Protein AF-A0A7C9DI59-F1 (afdb_monomer_lite)

pLDDT: mean 82.34, std 20.95, range [35.78, 98.62]

Sequence (121 aa):
LISGLLVCCTASDSVHAEAPEEKGNKEEYADLSSVQFSHGKRVYTDYSIIGIPGDGRCLFRSVAHGACLRSGKHAPSERLQKDLADELRARVADEFIRRREETEWFIEGDFDTYVSQMRKP

Structure (mmCIF, N/CA/C/O backbone):
data_AF-A0A7C9DI59-F1
#
_entry.id   AF-A0A7C9DI59-F1
#
loop_
_atom_site.group_PDB
_atom_site.id
_atom_site.type_symbol
_atom_site.label_atom_id
_atom_site.label_alt_id
_atom_site.label_comp_id
_atom_site.label_asym_id
_atom_site.label_entity_id
_atom_site.label_seq_id
_atom_site.pdbx_PDB_ins_code
_atom_site.Cartn_x
_atom_site.Cartn_y
_atom_site.Cartn_z
_atom_site.occupancy
_atom_site.B_iso_or_equiv
_atom_site.auth_seq_id
_atom_site.auth_comp_id
_atom_site.auth_asym_id
_atom_site.auth_atom_id
_atom_site.pdbx_PDB_model_num
ATOM 1 N N . LEU A 1 1 ? -1.189 -52.587 1.450 1.00 48.94 1 LEU A N 1
ATOM 2 C CA . LEU A 1 1 ? -1.697 -52.693 0.063 1.00 48.94 1 LEU A CA 1
ATOM 3 C C . LEU A 1 1 ? -3.200 -52.948 0.108 1.00 48.94 1 LEU A C 1
ATOM 5 O O . LEU A 1 1 ? -3.606 -54.073 0.342 1.00 48.94 1 LEU A O 1
ATOM 9 N N . ILE A 1 2 ? -3.982 -51.875 -0.017 1.00 52.00 2 ILE A N 1
ATOM 10 C CA . ILE A 1 2 ? -5.443 -51.807 -0.236 1.00 52.00 2 ILE A CA 1
ATOM 11 C C . ILE A 1 2 ? -5.656 -50.345 -0.683 1.00 52.00 2 ILE A C 1
ATOM 13 O O . ILE A 1 2 ? -5.410 -49.448 0.113 1.00 52.00 2 ILE A O 1
ATOM 17 N N . SER A 1 3 ? -5.682 -50.016 -1.984 1.00 44.59 3 SER A N 1
ATOM 18 C CA . SER A 1 3 ? -6.834 -50.092 -2.910 1.00 44.59 3 SER A CA 1
ATOM 19 C C . SER A 1 3 ? -8.102 -49.576 -2.216 1.00 44.59 3 SER A C 1
ATOM 21 O O . SER A 1 3 ? -8.566 -50.226 -1.292 1.00 44.59 3 SER A O 1
ATOM 23 N N . GLY A 1 4 ? -8.679 -48.405 -2.480 1.00 53.28 4 GLY A N 1
ATOM 24 C CA . GLY A 1 4 ? -8.739 -47.590 -3.687 1.00 53.28 4 GLY A CA 1
ATOM 25 C C . GLY A 1 4 ? -10.224 -47.358 -3.975 1.00 53.28 4 GLY A C 1
ATOM 26 O O . GLY A 1 4 ? -10.900 -48.305 -4.353 1.00 53.28 4 GLY A O 1
ATOM 27 N N . LEU A 1 5 ? -10.740 -46.141 -3.767 1.00 56.44 5 LEU A N 1
ATOM 28 C CA . LEU A 1 5 ? -11.985 -45.674 -4.392 1.00 56.44 5 LEU A CA 1
ATOM 29 C C . LEU A 1 5 ? -12.010 -44.134 -4.394 1.00 56.44 5 LEU A C 1
ATOM 31 O O . LEU A 1 5 ? -12.399 -43.491 -3.423 1.00 56.44 5 LEU A O 1
ATOM 35 N N . LEU A 1 6 ? -11.527 -43.546 -5.489 1.00 55.53 6 LEU A N 1
ATOM 36 C CA . LEU A 1 6 ? -11.711 -42.133 -5.811 1.00 55.53 6 LEU A CA 1
ATOM 37 C C . LEU A 1 6 ? -13.053 -42.012 -6.539 1.00 55.53 6 LEU A C 1
ATOM 39 O O . LEU A 1 6 ? -13.192 -42.485 -7.666 1.00 55.53 6 LEU A O 1
ATOM 43 N N . VAL A 1 7 ? -14.048 -41.421 -5.883 1.00 56.59 7 VAL A N 1
ATOM 44 C CA . VAL A 1 7 ? -15.348 -41.117 -6.489 1.00 56.59 7 VAL A CA 1
ATOM 45 C C . VAL A 1 7 ? -15.219 -39.788 -7.234 1.00 56.59 7 VAL A C 1
ATOM 47 O O . VAL A 1 7 ? -15.142 -38.728 -6.619 1.00 56.59 7 VAL A O 1
ATOM 50 N N . CYS A 1 8 ? -15.161 -39.845 -8.564 1.00 44.69 8 CYS A N 1
ATOM 51 C CA . CYS A 1 8 ? -15.216 -38.667 -9.426 1.00 44.69 8 CYS A CA 1
ATOM 52 C C . CYS A 1 8 ? -16.680 -38.345 -9.751 1.00 44.69 8 CYS A C 1
ATOM 54 O O . CYS A 1 8 ? -17.279 -38.990 -10.609 1.00 44.69 8 CYS A O 1
ATOM 56 N N . CYS A 1 9 ? -17.254 -37.338 -9.096 1.00 48.91 9 CYS A N 1
ATOM 57 C CA . CYS A 1 9 ? -18.535 -36.763 -9.506 1.00 48.91 9 CYS A CA 1
ATOM 58 C C . CYS A 1 9 ? -18.291 -35.696 -10.584 1.00 48.91 9 CYS A C 1
ATOM 60 O O . CYS A 1 9 ? -18.145 -34.516 -10.274 1.00 48.91 9 CYS A O 1
ATOM 62 N N . THR A 1 10 ? -18.227 -36.099 -11.854 1.00 53.22 10 THR A N 1
ATOM 63 C CA . THR A 1 10 ? -18.307 -35.166 -12.987 1.00 53.22 10 THR A CA 1
ATOM 64 C C . THR A 1 10 ? -19.775 -34.931 -13.330 1.00 53.22 10 THR A C 1
ATOM 66 O O . THR A 1 10 ? -20.351 -35.660 -14.134 1.00 53.22 10 THR A O 1
ATOM 69 N N . ALA A 1 11 ? -20.392 -33.927 -12.710 1.00 51.69 11 ALA A N 1
ATOM 70 C CA . ALA A 1 11 ? -21.613 -33.334 -13.243 1.00 51.69 11 ALA A CA 1
ATOM 71 C C . ALA A 1 11 ? -21.193 -32.168 -14.145 1.00 51.69 11 ALA A C 1
ATOM 73 O O . ALA A 1 11 ? -20.831 -31.093 -13.669 1.00 51.69 11 ALA A O 1
ATOM 74 N N . SER A 1 12 ? -21.141 -32.427 -15.450 1.00 52.12 12 SER A N 1
ATOM 75 C CA . SER A 1 12 ? -20.925 -31.412 -16.477 1.00 52.12 12 SER A CA 1
ATOM 76 C C . SER A 1 12 ? -22.272 -31.035 -17.069 1.00 52.12 12 SER A C 1
ATOM 78 O O . SER A 1 12 ? -22.670 -31.595 -18.083 1.00 52.12 12 SER A O 1
ATOM 80 N N . ASP A 1 13 ? -22.948 -30.071 -16.451 1.00 40.00 13 ASP A N 1
ATOM 81 C CA . ASP A 1 13 ? -24.010 -29.340 -17.134 1.00 40.00 13 ASP A CA 1
ATOM 82 C C . ASP A 1 13 ? -23.386 -28.077 -17.728 1.00 40.00 13 ASP A C 1
ATOM 84 O O . ASP A 1 13 ? -22.986 -27.151 -17.017 1.00 40.00 13 ASP A O 1
ATOM 88 N N . SER A 1 14 ? -23.237 -28.056 -19.054 1.00 46.75 14 SER A N 1
ATOM 89 C CA . SER A 1 14 ? -22.832 -26.856 -19.780 1.00 46.75 14 SER A CA 1
ATOM 90 C C . SER A 1 14 ? -24.004 -25.880 -19.802 1.00 46.75 14 SER A C 1
ATOM 92 O O . SER A 1 14 ? -24.872 -25.929 -20.673 1.00 46.75 14 SER A O 1
ATOM 94 N N . VAL A 1 15 ? -24.037 -24.976 -18.826 1.00 35.78 15 VAL A N 1
ATOM 95 C CA . VAL A 1 15 ? -24.910 -23.804 -18.883 1.00 35.78 15 VAL A CA 1
ATOM 96 C C . VAL A 1 15 ? -24.359 -22.884 -19.971 1.00 35.78 15 VAL A C 1
ATOM 98 O O . VAL A 1 15 ? -23.343 -22.213 -19.789 1.00 35.78 15 VAL A O 1
ATOM 101 N N . HIS A 1 16 ? -25.000 -22.900 -21.136 1.00 46.59 16 HIS A N 1
ATOM 102 C CA . HIS A 1 16 ? -24.696 -21.983 -22.225 1.00 46.59 16 HIS A CA 1
ATOM 103 C C . HIS A 1 16 ? -25.328 -20.622 -21.923 1.00 46.59 16 HIS A C 1
ATOM 105 O O . HIS A 1 16 ? -26.548 -20.488 -21.899 1.00 46.59 16 HIS A O 1
ATOM 111 N N . ALA A 1 17 ? -24.493 -19.610 -21.696 1.00 38.75 17 ALA A N 1
ATOM 112 C CA . ALA A 1 17 ? -24.903 -18.222 -21.849 1.00 38.75 17 ALA A CA 1
ATOM 113 C C . ALA A 1 17 ? -24.611 -17.817 -23.299 1.00 38.75 17 ALA A C 1
ATOM 115 O O . ALA A 1 17 ? -23.448 -17.774 -23.705 1.00 38.75 17 ALA A O 1
ATOM 116 N N . GLU A 1 18 ? -25.654 -17.566 -24.089 1.00 49.81 18 GLU A N 1
ATOM 117 C CA . GLU A 1 18 ? -25.501 -16.967 -25.414 1.00 49.81 18 GLU A CA 1
ATOM 118 C C . GLU A 1 18 ? -25.097 -15.495 -25.246 1.00 49.81 18 GLU A C 1
ATOM 120 O O . GLU A 1 18 ? -25.817 -14.703 -24.637 1.00 49.81 18 GLU A O 1
ATOM 125 N N . ALA A 1 19 ? -23.920 -15.132 -25.757 1.00 50.91 19 ALA A N 1
ATOM 126 C CA . ALA A 1 19 ? -23.526 -13.740 -25.941 1.00 50.91 19 ALA A CA 1
ATOM 127 C C . ALA A 1 19 ? -23.977 -13.284 -27.340 1.00 50.91 19 ALA A C 1
ATOM 129 O O . ALA A 1 19 ? -23.899 -14.081 -28.278 1.00 50.91 19 ALA A O 1
A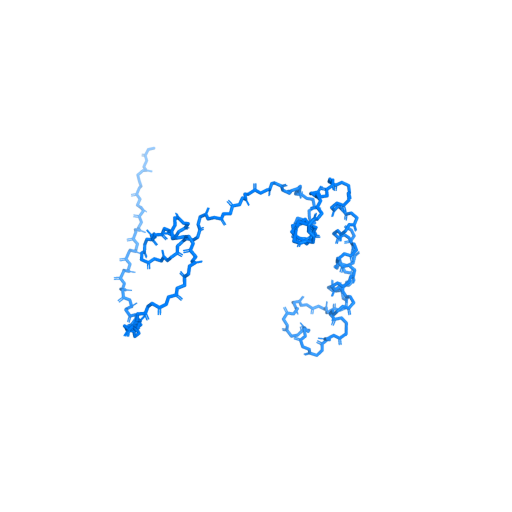TOM 130 N N . PRO A 1 20 ? -24.433 -12.032 -27.515 1.00 48.75 20 PRO A N 1
ATOM 131 C CA . PRO A 1 20 ? -24.855 -11.560 -28.824 1.00 48.75 20 PRO A CA 1
ATOM 132 C C . PRO A 1 20 ? -23.647 -11.485 -29.767 1.00 48.75 20 PRO A C 1
ATOM 134 O O . PRO A 1 20 ? -22.612 -10.910 -29.426 1.00 48.75 20 PRO A O 1
ATOM 137 N N . GLU A 1 21 ? -23.788 -12.065 -30.961 1.00 51.19 21 GLU A N 1
ATOM 138 C CA . GLU A 1 21 ? -22.844 -11.858 -32.056 1.00 51.19 21 GLU A CA 1
ATOM 139 C C . GLU A 1 21 ? -22.939 -10.410 -32.540 1.00 51.19 21 GLU A C 1
ATOM 141 O O . GLU A 1 21 ? -23.843 -10.048 -33.296 1.00 51.19 21 GLU A O 1
ATOM 146 N N . GLU A 1 22 ? -21.984 -9.574 -32.141 1.00 45.38 22 GLU A N 1
ATOM 147 C CA . GLU A 1 22 ? -21.815 -8.265 -32.757 1.00 45.38 22 GLU A CA 1
ATOM 148 C C . GLU A 1 22 ? -20.881 -8.388 -33.968 1.00 45.38 22 GLU A C 1
ATOM 150 O O . GLU A 1 22 ? -19.654 -8.433 -33.869 1.00 45.38 22 GLU A O 1
ATOM 155 N N . LYS A 1 23 ? -21.489 -8.475 -35.155 1.00 51.12 23 LYS A N 1
ATOM 156 C CA . LYS A 1 23 ? -20.808 -8.216 -36.425 1.00 51.12 23 LYS A CA 1
ATOM 157 C C . LYS A 1 23 ? -20.716 -6.703 -36.629 1.00 51.12 23 LYS A C 1
ATOM 159 O O . LYS A 1 23 ? -21.706 -6.074 -36.987 1.00 51.12 23 LYS A O 1
ATOM 164 N N . GLY A 1 24 ? -19.518 -6.142 -36.482 1.00 39.22 24 GLY A N 1
ATOM 165 C CA . GLY A 1 24 ? -19.219 -4.750 -36.827 1.00 39.22 24 GLY A CA 1
ATOM 166 C C . GLY A 1 24 ? -17.737 -4.560 -37.156 1.00 39.22 24 GLY A C 1
ATOM 167 O O . GLY A 1 24 ? -16.876 -4.759 -36.311 1.00 39.22 24 GLY A O 1
ATOM 168 N N . ASN A 1 25 ? -17.447 -4.238 -38.416 1.00 45.34 25 ASN A N 1
ATOM 169 C CA . ASN A 1 25 ? -16.114 -4.112 -39.014 1.00 45.34 25 ASN A CA 1
ATOM 170 C C . ASN A 1 25 ? -15.346 -2.847 -38.578 1.00 45.34 25 ASN A C 1
ATOM 172 O O . ASN A 1 25 ? -15.957 -1.788 -38.580 1.00 45.34 25 ASN A O 1
ATOM 176 N N . LYS A 1 26 ? -14.007 -2.994 -38.444 1.00 51.25 26 LYS A N 1
ATOM 177 C CA . LYS A 1 26 ? -12.900 -2.054 -38.796 1.00 51.25 26 LYS A CA 1
ATOM 178 C C . LYS A 1 26 ? -12.975 -0.643 -38.160 1.00 51.25 26 LYS A C 1
ATOM 180 O O . LYS A 1 26 ? -13.946 0.063 -38.347 1.00 51.25 26 LYS A O 1
ATOM 185 N N . GLU A 1 27 ? -11.991 -0.096 -37.452 1.00 46.19 27 GLU A N 1
ATOM 186 C CA . GLU A 1 27 ? -10.533 -0.095 -37.605 1.00 46.19 27 GLU A CA 1
ATOM 187 C C . GLU A 1 27 ? -9.925 0.226 -36.227 1.00 46.19 27 GLU A C 1
ATOM 189 O O . GLU A 1 27 ? -10.259 1.251 -35.641 1.00 46.19 27 GLU A O 1
ATOM 194 N N . GLU A 1 28 ? -9.018 -0.600 -35.706 1.00 41.38 28 GLU A N 1
ATOM 195 C CA . GLU A 1 28 ? -8.161 -0.184 -34.591 1.00 41.38 28 GLU A CA 1
ATOM 196 C C . GLU A 1 28 ? -6.775 -0.787 -34.807 1.00 41.38 28 GLU A C 1
ATOM 198 O O . GLU A 1 28 ? -6.585 -2.004 -34.792 1.00 41.38 28 GLU A O 1
ATOM 203 N 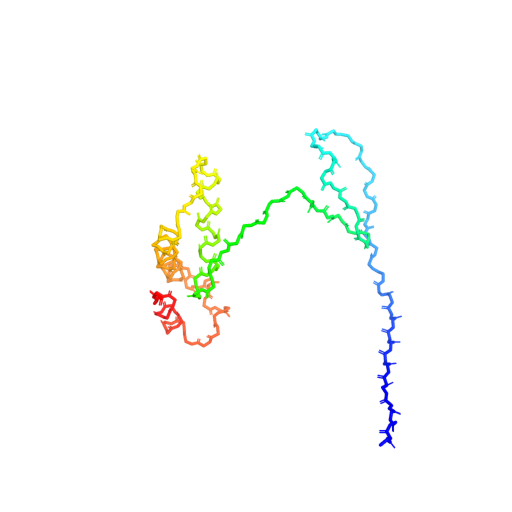N . TYR A 1 29 ? -5.816 0.086 -35.114 1.00 52.03 29 TYR A N 1
ATOM 204 C CA . TYR A 1 29 ? -4.401 -0.230 -35.273 1.00 52.03 29 TYR A CA 1
ATOM 205 C C . TYR A 1 29 ? -3.809 -0.518 -33.887 1.00 52.03 29 TYR A C 1
ATOM 207 O O . TYR A 1 29 ? -3.131 0.310 -33.288 1.00 52.03 29 TYR A O 1
ATOM 215 N N . ALA A 1 30 ? -4.122 -1.690 -33.351 1.00 55.34 30 ALA A N 1
ATOM 216 C CA . ALA A 1 30 ? -3.436 -2.268 -32.212 1.00 55.34 30 ALA A CA 1
ATOM 217 C C . ALA A 1 30 ? -2.841 -3.593 -32.683 1.00 55.34 30 ALA A C 1
ATOM 219 O O . ALA A 1 30 ? -3.541 -4.422 -33.264 1.00 55.34 30 ALA A O 1
ATOM 220 N N . ASP A 1 31 ? -1.533 -3.748 -32.498 1.00 56.50 31 ASP A N 1
ATOM 221 C CA . ASP A 1 31 ? -0.766 -4.918 -32.912 1.00 56.50 31 ASP A CA 1
ATOM 222 C C . ASP A 1 31 ? -1.419 -6.218 -32.400 1.00 56.50 31 ASP A C 1
ATOM 224 O O . ASP A 1 31 ? -1.369 -6.567 -31.217 1.00 56.50 31 ASP A O 1
ATOM 228 N N . LEU A 1 32 ? -2.068 -6.928 -33.327 1.00 58.22 32 LEU A N 1
ATOM 229 C CA . LEU A 1 32 ? -2.802 -8.172 -33.092 1.00 58.22 32 LEU A CA 1
ATOM 230 C C . LEU A 1 32 ? -1.879 -9.346 -32.723 1.00 58.22 32 LEU A C 1
ATOM 232 O O . LEU A 1 32 ? -2.379 -10.433 -32.440 1.00 58.22 32 LEU A O 1
ATOM 236 N N . SER A 1 33 ? -0.553 -9.154 -32.704 1.00 65.81 33 SER A N 1
ATOM 237 C CA . SER A 1 33 ? 0.414 -10.189 -32.313 1.00 65.81 33 SER A CA 1
ATOM 238 C C . SER A 1 33 ? 0.275 -10.627 -30.845 1.00 65.81 33 SER A C 1
ATOM 240 O O . SER A 1 33 ? 0.622 -11.755 -30.494 1.00 65.81 33 SER A O 1
ATOM 242 N N . SER A 1 34 ? -0.281 -9.756 -29.998 1.00 66.88 34 SER A N 1
ATOM 243 C CA . SER A 1 34 ? -0.379 -9.926 -28.542 1.00 66.88 34 SER A CA 1
ATOM 244 C C . SER A 1 34 ? -1.621 -10.682 -28.059 1.00 66.88 34 SER A C 1
ATOM 246 O O . SER A 1 34 ? -1.746 -10.973 -26.864 1.00 66.88 34 SER A O 1
ATOM 248 N N . VAL A 1 35 ? -2.560 -10.972 -28.964 1.00 72.31 35 VAL A N 1
ATOM 249 C CA . VAL A 1 35 ? -3.874 -11.516 -28.622 1.00 72.31 35 VAL A CA 1
ATOM 250 C C . VAL A 1 35 ? -3.935 -12.999 -28.970 1.00 72.31 35 VAL A C 1
ATOM 252 O O . VAL A 1 35 ? -4.156 -13.384 -30.116 1.00 72.31 35 VAL A O 1
ATOM 255 N N . GLN A 1 36 ? -3.782 -13.849 -27.957 1.00 80.44 36 GLN A N 1
ATOM 256 C CA . GLN A 1 36 ? -3.990 -15.289 -28.083 1.00 80.44 36 GLN A CA 1
ATOM 257 C C . GLN A 1 36 ? -5.411 -15.660 -27.654 1.00 80.44 36 GLN A C 1
ATOM 259 O O . GLN A 1 36 ? -5.991 -15.034 -26.773 1.00 80.44 36 GLN A O 1
ATOM 264 N N . PHE A 1 37 ? -5.989 -16.700 -28.250 1.00 81.62 37 PHE A N 1
ATOM 265 C CA . PHE A 1 37 ? -7.249 -17.274 -27.778 1.00 81.62 37 PHE A CA 1
ATOM 266 C C . PHE A 1 37 ? -6.960 -18.595 -27.066 1.00 81.62 37 PHE A C 1
ATOM 268 O O . PHE A 1 37 ? -6.422 -19.521 -27.668 1.00 81.62 37 PHE A O 1
ATOM 275 N N . SER A 1 38 ? -7.323 -18.694 -25.787 1.00 82.50 38 SER A N 1
ATOM 276 C CA . SER A 1 38 ? -7.232 -19.930 -25.000 1.00 82.50 38 SER A CA 1
ATOM 277 C C . SER A 1 38 ? -8.601 -20.239 -24.407 1.00 82.50 38 SER A C 1
ATOM 279 O O . SER A 1 38 ? -9.213 -19.374 -23.782 1.00 82.50 38 SER A O 1
ATOM 281 N N . HIS A 1 39 ? -9.111 -21.454 -24.631 1.00 85.81 39 HIS A N 1
ATOM 282 C CA . HIS A 1 39 ? -10.432 -21.898 -24.153 1.00 85.81 39 HIS A CA 1
ATOM 283 C C . HIS A 1 39 ? -11.585 -20.945 -24.537 1.00 85.81 39 HIS A C 1
ATOM 285 O O . HIS A 1 39 ? -12.484 -20.683 -23.741 1.00 85.81 39 HIS A O 1
ATOM 291 N N . GLY A 1 40 ? -11.529 -20.372 -25.746 1.00 87.25 40 GLY A N 1
ATOM 292 C CA . GLY A 1 40 ? -12.525 -19.409 -26.232 1.00 87.25 40 GLY A CA 1
ATOM 293 C C . GLY A 1 40 ? -12.434 -18.013 -25.603 1.00 87.25 40 GLY A C 1
ATOM 294 O O . GLY A 1 40 ? -13.276 -17.167 -25.890 1.00 87.25 40 GLY A O 1
ATOM 295 N N . LYS A 1 41 ? -11.421 -17.740 -24.769 1.00 85.81 41 LYS A N 1
ATOM 296 C CA . LYS A 1 41 ? -11.193 -16.429 -24.149 1.00 85.81 41 LYS A CA 1
ATOM 297 C C . LYS A 1 41 ? -9.989 -15.734 -24.761 1.00 85.81 41 LYS A C 1
ATOM 299 O O . LYS A 1 41 ? -8.978 -16.367 -25.061 1.00 85.81 41 LYS A O 1
ATOM 304 N N . ARG A 1 42 ? -10.103 -14.413 -24.898 1.00 87.25 42 ARG A N 1
ATOM 305 C CA . ARG A 1 42 ? -8.997 -13.537 -25.278 1.00 87.25 42 ARG A CA 1
ATOM 306 C C . ARG A 1 42 ? -7.973 -13.491 -24.141 1.00 87.25 42 ARG A C 1
ATOM 308 O O . ARG A 1 42 ? -8.323 -13.155 -23.013 1.00 87.25 42 ARG A O 1
ATOM 315 N N . VAL A 1 43 ? -6.729 -13.824 -24.446 1.00 86.88 43 VAL A N 1
ATOM 316 C CA . VAL A 1 43 ? -5.577 -13.781 -23.549 1.00 86.88 43 VAL A CA 1
ATOM 317 C C . VAL A 1 43 ? -4.601 -12.757 -24.104 1.00 86.88 43 VAL A C 1
ATOM 319 O O . VAL A 1 43 ? -4.121 -12.890 -25.228 1.00 86.88 43 VAL A O 1
ATOM 322 N N . TYR A 1 44 ? -4.323 -11.731 -23.310 1.00 83.94 44 TYR A N 1
ATOM 323 C CA . TYR A 1 44 ? -3.280 -10.762 -23.611 1.00 83.94 44 TYR A CA 1
ATOM 324 C C . TYR A 1 44 ? -1.952 -11.336 -23.145 1.00 83.94 44 TYR A C 1
ATOM 326 O O . TYR A 1 44 ? -1.826 -11.679 -21.972 1.00 83.94 44 TYR A O 1
ATOM 334 N N . THR A 1 45 ? -0.985 -11.454 -24.050 1.00 88.88 45 THR A N 1
ATOM 335 C CA . THR A 1 45 ? 0.370 -11.936 -23.736 1.00 88.88 45 THR A CA 1
ATOM 336 C C . THR A 1 45 ? 1.425 -10.839 -23.789 1.00 88.88 45 THR A C 1
ATOM 338 O O . THR A 1 45 ? 2.583 -11.098 -23.476 1.00 88.88 45 THR A O 1
ATOM 341 N N . ASP A 1 46 ? 1.039 -9.616 -24.160 1.00 90.69 46 ASP A N 1
ATOM 342 C CA . ASP A 1 46 ? 1.916 -8.447 -24.101 1.00 90.69 46 ASP A CA 1
ATOM 343 C C . ASP A 1 46 ? 1.979 -7.897 -22.672 1.00 90.69 46 ASP A C 1
ATOM 345 O O . ASP A 1 46 ? 1.305 -6.940 -22.289 1.00 90.69 46 ASP A O 1
ATOM 349 N N . TYR A 1 47 ? 2.743 -8.595 -21.838 1.00 89.31 47 TYR A N 1
ATOM 350 C CA . TYR A 1 47 ? 3.089 -8.158 -20.498 1.00 89.31 47 TYR A CA 1
ATOM 351 C C . TYR A 1 47 ? 4.464 -8.698 -20.113 1.00 89.31 47 TYR A C 1
ATOM 353 O O . TYR A 1 47 ? 4.905 -9.752 -20.570 1.00 89.31 47 TYR A O 1
ATOM 361 N N . SER A 1 48 ? 5.141 -7.985 -19.218 1.00 90.88 48 SER A N 1
ATOM 362 C CA . SER A 1 48 ? 6.336 -8.490 -18.546 1.00 90.88 48 SER A CA 1
ATOM 363 C C . SER A 1 48 ? 6.016 -8.812 -17.089 1.00 90.88 48 SER A C 1
ATOM 365 O O . SER A 1 48 ? 5.214 -8.135 -16.444 1.00 90.88 48 SER A O 1
ATOM 367 N N . ILE A 1 49 ? 6.632 -9.875 -16.571 1.00 93.44 49 ILE A N 1
ATOM 368 C CA . ILE A 1 49 ? 6.513 -10.274 -15.166 1.00 93.44 49 ILE A CA 1
ATOM 369 C C . ILE A 1 49 ? 7.735 -9.751 -14.418 1.00 93.44 49 ILE A C 1
ATOM 371 O O . ILE A 1 49 ? 8.870 -9.989 -14.829 1.00 93.44 49 ILE A O 1
ATOM 375 N N . ILE A 1 50 ? 7.497 -9.072 -13.298 1.00 93.25 50 ILE A N 1
ATOM 376 C CA . ILE A 1 50 ? 8.541 -8.534 -12.425 1.00 93.25 50 ILE A CA 1
ATOM 377 C C . ILE A 1 50 ? 8.369 -9.152 -11.039 1.00 93.25 50 ILE A C 1
ATOM 379 O O . ILE A 1 50 ? 7.269 -9.157 -10.487 1.00 93.25 50 ILE A O 1
ATOM 383 N N . GLY A 1 51 ? 9.457 -9.684 -10.481 1.00 95.56 51 GLY A N 1
ATOM 384 C CA . GLY A 1 51 ? 9.465 -10.220 -9.122 1.00 95.56 51 GLY A CA 1
ATOM 385 C C . GLY A 1 51 ? 9.389 -9.104 -8.079 1.00 95.56 51 GLY A C 1
ATOM 386 O O . GLY A 1 51 ? 10.090 -8.101 -8.190 1.00 95.56 51 GLY A O 1
ATOM 387 N N . ILE A 1 52 ? 8.557 -9.295 -7.054 1.00 97.25 52 ILE A N 1
ATOM 388 C CA . ILE A 1 52 ? 8.402 -8.370 -5.925 1.00 97.25 52 ILE A CA 1
ATOM 389 C C . ILE A 1 52 ? 8.694 -9.126 -4.620 1.00 97.25 52 ILE A C 1
ATOM 391 O O . ILE A 1 52 ? 8.155 -10.221 -4.438 1.00 97.25 52 ILE A O 1
ATOM 395 N N . PRO A 1 53 ? 9.504 -8.569 -3.695 1.00 96.12 53 PRO A N 1
ATOM 396 C CA . PRO A 1 53 ? 9.783 -9.207 -2.410 1.00 96.12 53 PRO A CA 1
ATOM 397 C C . PRO A 1 53 ? 8.516 -9.528 -1.596 1.00 96.12 53 PRO A C 1
ATOM 399 O O . PRO A 1 53 ? 7.598 -8.710 -1.487 1.00 96.12 53 PRO A O 1
ATOM 402 N N . GLY A 1 54 ? 8.483 -10.723 -0.999 1.00 95.00 54 GLY A N 1
ATOM 403 C CA . GLY A 1 54 ? 7.364 -11.230 -0.200 1.00 95.00 54 GLY A CA 1
ATOM 404 C C . GLY A 1 54 ? 7.501 -10.929 1.293 1.00 95.00 54 GLY A C 1
ATOM 405 O O . GLY A 1 54 ? 7.793 -11.827 2.071 1.00 95.00 54 GLY A O 1
ATOM 406 N N . ASP A 1 55 ? 7.280 -9.677 1.698 1.00 94.12 55 ASP A N 1
ATOM 407 C CA . ASP A 1 55 ? 7.412 -9.202 3.089 1.00 94.12 55 ASP A CA 1
ATOM 408 C C . ASP A 1 55 ? 6.112 -8.590 3.653 1.00 94.12 55 ASP A C 1
ATOM 410 O O . ASP A 1 55 ? 6.140 -7.693 4.495 1.00 94.12 55 ASP A O 1
ATOM 414 N N . GLY A 1 56 ? 4.956 -9.022 3.136 1.00 94.62 56 GLY A N 1
ATOM 415 C CA . GLY A 1 56 ? 3.638 -8.479 3.496 1.00 94.62 56 GLY A CA 1
ATOM 416 C C . GLY A 1 56 ? 3.282 -7.154 2.806 1.00 94.62 56 GLY A C 1
ATOM 417 O O . GLY A 1 56 ? 2.127 -6.737 2.846 1.00 94.62 56 GLY A O 1
ATOM 418 N N . ARG A 1 57 ? 4.227 -6.518 2.099 1.00 96.56 57 ARG A N 1
ATOM 419 C CA . ARG A 1 57 ? 3.987 -5.281 1.328 1.00 96.56 57 ARG A CA 1
ATOM 420 C C . ARG A 1 57 ? 3.805 -5.514 -0.166 1.00 96.56 57 ARG A C 1
ATOM 422 O O . ARG A 1 57 ? 3.663 -4.547 -0.908 1.00 96.56 57 ARG A O 1
ATOM 429 N N . CYS A 1 58 ? 3.848 -6.762 -0.630 1.00 97.19 58 CYS A N 1
ATOM 430 C CA . CYS A 1 58 ? 3.945 -7.102 -2.053 1.00 97.19 58 CYS A CA 1
ATOM 431 C C . CYS A 1 58 ? 2.872 -6.424 -2.923 1.00 97.19 58 CYS A C 1
ATOM 433 O O . CYS A 1 58 ? 3.199 -5.925 -3.999 1.00 97.19 58 CYS A O 1
ATOM 435 N N . LEU A 1 59 ? 1.630 -6.305 -2.438 1.00 97.44 59 LEU A N 1
ATOM 436 C CA . LEU A 1 59 ? 0.564 -5.573 -3.128 1.00 97.44 59 LEU A CA 1
ATOM 437 C C . LEU A 1 59 ? 0.945 -4.102 -3.366 1.00 97.44 59 LEU A C 1
ATOM 439 O O . LEU A 1 59 ? 0.955 -3.624 -4.499 1.00 97.44 59 LEU A O 1
ATOM 443 N N . PHE A 1 60 ? 1.319 -3.393 -2.304 1.00 98.12 60 PHE A N 1
ATOM 444 C CA . PHE A 1 60 ? 1.662 -1.972 -2.361 1.00 98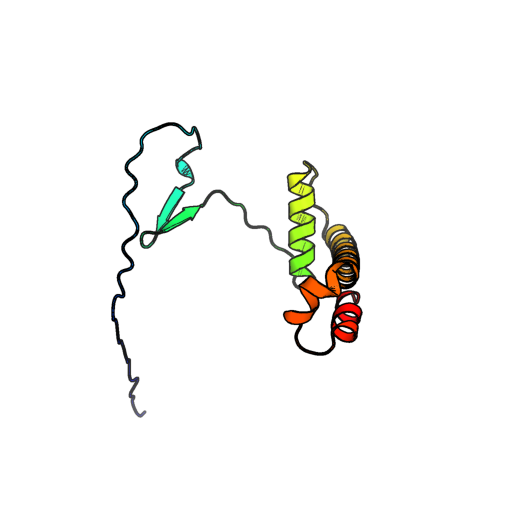.12 60 PHE A CA 1
ATOM 445 C C . PHE A 1 60 ? 2.974 -1.725 -3.118 1.00 98.12 60 PHE A C 1
ATOM 447 O O . PHE A 1 60 ? 3.053 -0.783 -3.906 1.00 98.12 60 PHE A O 1
ATOM 454 N N . ARG A 1 61 ? 3.971 -2.611 -2.970 1.00 98.25 61 ARG A N 1
ATOM 455 C CA . ARG A 1 61 ? 5.213 -2.595 -3.762 1.00 98.25 61 ARG A CA 1
ATOM 456 C C . ARG A 1 61 ? 4.923 -2.732 -5.256 1.00 98.25 61 ARG A C 1
ATOM 458 O O . ARG A 1 61 ? 5.495 -1.987 -6.045 1.00 98.25 61 ARG A O 1
ATOM 465 N N . SER A 1 62 ? 4.008 -3.625 -5.641 1.00 97.94 62 SER A N 1
ATOM 466 C CA . SER A 1 62 ? 3.611 -3.824 -7.043 1.00 97.94 62 SER A CA 1
ATOM 467 C C . SER A 1 62 ? 2.966 -2.567 -7.628 1.00 97.94 62 SER A C 1
ATOM 469 O O . SER A 1 62 ? 3.319 -2.136 -8.727 1.00 97.94 62 SER A O 1
ATOM 471 N N . VAL A 1 63 ? 2.066 -1.927 -6.871 1.00 98.12 63 VAL A N 1
ATOM 472 C CA . VAL A 1 63 ? 1.421 -0.671 -7.287 1.00 98.12 63 VAL A CA 1
ATOM 473 C C . VAL A 1 63 ? 2.442 0.460 -7.411 1.00 98.12 63 VAL A C 1
ATOM 475 O O . VAL A 1 63 ? 2.447 1.158 -8.426 1.00 98.12 63 VAL A O 1
ATOM 478 N N . ALA A 1 64 ? 3.334 0.620 -6.429 1.00 97.56 64 ALA A N 1
ATOM 479 C CA . ALA A 1 64 ? 4.392 1.628 -6.458 1.00 97.56 64 ALA A CA 1
ATOM 480 C C . ALA A 1 64 ? 5.345 1.418 -7.646 1.00 97.56 64 ALA A C 1
ATOM 482 O O . ALA A 1 64 ? 5.633 2.359 -8.385 1.00 97.56 64 ALA A O 1
ATOM 483 N N . HIS A 1 65 ? 5.772 0.174 -7.884 1.00 97.56 65 HIS A N 1
ATOM 484 C CA . HIS A 1 65 ? 6.619 -0.190 -9.015 1.00 97.56 65 HIS A CA 1
ATOM 485 C C . HIS A 1 65 ? 5.954 0.158 -10.352 1.00 97.56 65 HIS A C 1
ATOM 487 O O . HIS A 1 65 ? 6.550 0.837 -11.191 1.00 97.56 65 HIS A O 1
ATOM 493 N N . GLY A 1 66 ? 4.699 -0.260 -10.543 1.00 97.00 66 GLY A N 1
ATOM 494 C CA . GLY A 1 66 ? 3.933 0.050 -11.748 1.00 97.00 66 GLY A CA 1
ATOM 495 C C . GLY A 1 66 ? 3.727 1.554 -11.941 1.00 97.00 66 GLY A C 1
ATOM 496 O O . GLY A 1 66 ? 3.870 2.052 -13.054 1.00 97.00 66 GLY A O 1
ATOM 497 N N . ALA A 1 67 ? 3.448 2.302 -10.870 1.00 97.50 67 ALA A N 1
ATOM 498 C CA . ALA A 1 67 ? 3.301 3.756 -10.930 1.00 97.50 67 ALA A CA 1
ATOM 499 C C . ALA A 1 67 ? 4.599 4.460 -11.364 1.00 97.50 67 ALA A C 1
ATOM 501 O O . ALA A 1 67 ? 4.541 5.374 -12.188 1.00 97.50 67 ALA A O 1
ATOM 502 N N . CYS A 1 68 ? 5.765 4.012 -10.879 1.00 96.88 68 CYS A N 1
ATOM 503 C CA . CYS A 1 68 ? 7.062 4.518 -11.333 1.00 96.88 68 CYS A CA 1
ATOM 504 C C . CYS A 1 68 ? 7.250 4.308 -12.841 1.00 96.88 68 CYS A C 1
ATOM 506 O O . CYS A 1 68 ? 7.498 5.283 -13.553 1.00 96.88 68 CYS A O 1
ATOM 508 N N . LEU A 1 69 ? 7.044 3.083 -13.336 1.00 95.81 69 LEU A N 1
ATOM 509 C CA . LEU A 1 69 ? 7.182 2.775 -14.763 1.00 95.81 69 LEU A CA 1
ATOM 510 C C . LEU A 1 69 ? 6.204 3.577 -15.628 1.00 95.81 69 LEU A C 1
ATOM 512 O O . LEU A 1 69 ? 6.614 4.188 -16.611 1.00 95.81 69 LEU A O 1
ATOM 516 N N . ARG A 1 70 ? 4.924 3.648 -15.232 1.00 96.38 70 ARG A N 1
ATOM 517 C CA . ARG A 1 70 ? 3.913 4.446 -15.948 1.00 96.38 70 ARG A CA 1
ATOM 518 C C . ARG A 1 70 ? 4.263 5.931 -16.002 1.00 96.38 70 ARG A C 1
ATOM 520 O O . ARG A 1 70 ? 3.895 6.602 -16.955 1.00 96.38 70 ARG A O 1
ATOM 527 N N . SER A 1 71 ? 4.973 6.447 -14.998 1.00 96.62 71 SER A N 1
ATOM 528 C CA . SER A 1 71 ? 5.456 7.834 -14.982 1.00 96.62 71 SER A CA 1
ATOM 529 C C . SER A 1 71 ? 6.728 8.071 -15.812 1.00 96.62 71 SER A C 1
ATOM 531 O O . SER A 1 71 ? 7.291 9.161 -15.752 1.00 96.62 71 SER A O 1
ATOM 533 N N . GLY A 1 72 ? 7.215 7.063 -16.547 1.00 95.94 72 GLY A N 1
ATOM 534 C CA . GLY A 1 72 ? 8.455 7.131 -17.326 1.00 95.94 72 GLY A CA 1
ATOM 535 C C . GLY A 1 72 ? 9.731 7.075 -16.479 1.00 95.94 72 GLY A C 1
ATOM 536 O O . GLY A 1 72 ? 10.821 7.321 -16.989 1.00 95.94 72 GLY A O 1
ATOM 537 N N . LYS A 1 73 ? 9.617 6.768 -15.180 1.00 95.44 73 LYS A N 1
ATOM 538 C CA . LYS A 1 73 ? 10.767 6.607 -14.285 1.00 95.44 73 LYS A CA 1
ATOM 539 C C . LYS A 1 73 ? 11.318 5.189 -14.387 1.00 95.44 73 LYS A C 1
ATOM 541 O O . LYS A 1 73 ? 10.605 4.243 -14.716 1.00 95.44 73 LYS A O 1
ATOM 546 N N . HIS A 1 74 ? 12.586 5.038 -14.021 1.00 94.69 74 HIS A N 1
ATOM 547 C CA . HIS A 1 74 ? 13.189 3.723 -13.840 1.00 94.69 74 HIS A CA 1
ATOM 548 C C . HIS A 1 74 ? 12.481 2.923 -12.739 1.00 94.69 74 HIS A C 1
ATOM 550 O O . HIS A 1 74 ? 11.871 3.489 -11.824 1.00 94.69 74 HIS A O 1
ATOM 556 N N . ALA A 1 75 ? 12.604 1.597 -12.824 1.00 94.44 75 ALA A N 1
ATOM 557 C CA . ALA A 1 75 ? 12.149 0.690 -11.783 1.00 94.44 75 ALA A CA 1
ATOM 558 C C . ALA A 1 75 ? 12.768 1.086 -10.423 1.00 94.44 75 ALA A C 1
ATOM 560 O O . ALA A 1 75 ? 13.990 1.242 -10.331 1.00 94.44 75 ALA A O 1
ATOM 561 N N . PRO A 1 76 ? 11.956 1.283 -9.372 1.00 97.19 76 PRO A N 1
ATOM 562 C CA . PRO A 1 76 ? 12.462 1.659 -8.058 1.00 97.19 76 PRO A CA 1
ATOM 563 C C . PRO A 1 76 ? 13.276 0.518 -7.437 1.00 97.19 76 PRO A C 1
ATOM 565 O O . PRO A 1 76 ? 12.933 -0.655 -7.589 1.00 97.19 76 PRO A O 1
ATOM 568 N N . SER A 1 77 ? 14.323 0.858 -6.680 1.00 97.50 77 SER A N 1
ATOM 569 C CA . SER A 1 77 ? 15.080 -0.123 -5.889 1.00 97.50 77 SER A CA 1
ATOM 570 C C . SER A 1 77 ? 14.195 -0.782 -4.827 1.00 97.50 77 SER A C 1
ATOM 572 O O . SER A 1 77 ? 13.193 -0.205 -4.410 1.00 97.50 77 SER A O 1
ATOM 574 N N . GLU A 1 78 ? 14.569 -1.961 -4.326 1.00 96.69 78 GLU A N 1
ATOM 575 C CA . GLU A 1 78 ? 13.784 -2.658 -3.291 1.00 96.69 78 GLU A CA 1
ATOM 576 C C . GLU A 1 78 ? 13.550 -1.809 -2.035 1.00 96.69 78 GLU A C 1
ATOM 578 O O . GLU A 1 78 ? 12.469 -1.849 -1.442 1.00 96.69 78 GLU A O 1
ATOM 583 N N . ARG A 1 79 ? 14.547 -1.007 -1.643 1.00 97.38 79 ARG A N 1
ATOM 584 C CA . ARG A 1 79 ? 14.417 -0.057 -0.535 1.00 97.38 79 ARG A CA 1
ATOM 585 C C . ARG A 1 79 ? 13.380 1.015 -0.853 1.00 97.38 79 ARG A C 1
ATOM 587 O O . ARG A 1 79 ? 12.473 1.223 -0.062 1.00 97.38 79 ARG A O 1
ATOM 594 N N . LEU A 1 80 ? 13.460 1.637 -2.028 1.00 97.75 80 LEU A N 1
ATOM 595 C CA . LEU A 1 80 ? 12.499 2.667 -2.417 1.00 97.75 80 LEU A CA 1
ATOM 596 C C . LEU A 1 80 ? 11.082 2.095 -2.578 1.00 97.75 80 LEU A C 1
ATOM 598 O O . LEU A 1 80 ? 10.115 2.728 -2.175 1.00 97.75 80 LEU A O 1
ATOM 602 N N . GLN A 1 81 ? 10.945 0.875 -3.103 1.00 97.56 81 GLN A N 1
ATOM 603 C CA . GLN A 1 81 ? 9.666 0.164 -3.139 1.00 97.56 81 GLN A CA 1
ATOM 604 C C . GLN A 1 81 ? 9.080 -0.033 -1.739 1.00 97.56 81 GLN A C 1
ATOM 606 O O . GLN A 1 81 ? 7.865 0.022 -1.591 1.00 97.56 81 GLN A O 1
ATOM 611 N N . LYS A 1 82 ? 9.924 -0.279 -0.725 1.00 97.62 82 LYS A N 1
ATOM 612 C CA . LYS A 1 82 ? 9.487 -0.424 0.668 1.00 97.62 82 LYS A CA 1
ATOM 613 C C . LYS A 1 82 ? 8.911 0.892 1.177 1.00 97.62 82 LYS A C 1
ATOM 615 O O . LYS A 1 82 ? 7.781 0.911 1.648 1.00 97.62 82 LYS A O 1
ATOM 620 N N . ASP A 1 83 ? 9.679 1.967 1.025 1.00 97.94 83 ASP A N 1
A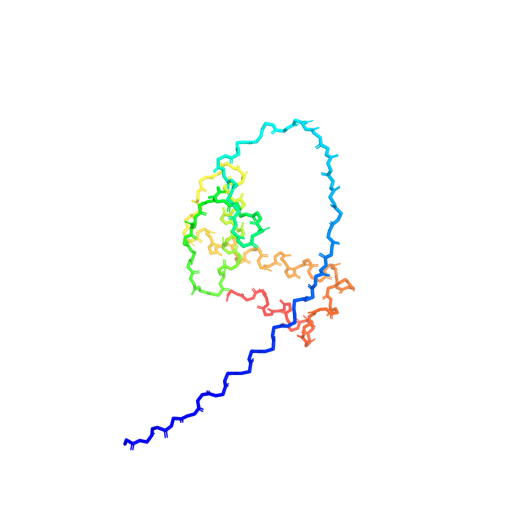TOM 621 C CA . ASP A 1 83 ? 9.316 3.294 1.520 1.00 97.94 83 ASP A CA 1
ATOM 622 C C . ASP A 1 83 ? 8.021 3.787 0.847 1.00 97.94 83 ASP A C 1
ATOM 624 O O . ASP A 1 83 ? 7.084 4.209 1.521 1.00 97.94 83 ASP A O 1
ATOM 628 N N . LEU A 1 84 ? 7.916 3.627 -0.479 1.00 97.69 84 LEU A N 1
ATOM 629 C CA . LEU A 1 84 ? 6.709 3.966 -1.239 1.00 97.69 84 LEU A CA 1
ATOM 630 C C . LEU A 1 84 ? 5.509 3.080 -0.877 1.00 97.69 84 LEU A C 1
ATOM 632 O O . LEU A 1 84 ? 4.374 3.548 -0.913 1.00 97.69 84 LEU A O 1
ATOM 636 N N . ALA A 1 85 ? 5.730 1.804 -0.551 1.00 98.00 85 ALA A N 1
ATOM 637 C CA . ALA A 1 85 ? 4.660 0.907 -0.129 1.00 98.00 85 ALA A CA 1
ATOM 638 C C . ALA A 1 85 ? 4.089 1.312 1.236 1.00 98.00 85 ALA A C 1
ATOM 640 O O . ALA A 1 85 ? 2.868 1.361 1.385 1.00 98.00 85 ALA A O 1
ATOM 641 N N . ASP A 1 86 ? 4.951 1.632 2.203 1.00 98.12 86 ASP A N 1
ATOM 642 C CA . ASP A 1 86 ? 4.539 2.076 3.539 1.00 98.12 86 ASP A CA 1
ATOM 643 C C . ASP A 1 86 ? 3.815 3.436 3.460 1.00 98.12 86 ASP A C 1
ATOM 645 O O . ASP A 1 86 ? 2.757 3.620 4.067 1.00 98.12 86 ASP A O 1
ATOM 649 N N . GLU A 1 87 ? 4.302 4.355 2.620 1.00 97.88 87 GLU A N 1
ATOM 650 C CA . GLU A 1 87 ? 3.613 5.616 2.327 1.00 97.88 87 GLU A CA 1
ATOM 651 C C . GLU A 1 87 ? 2.237 5.386 1.677 1.00 97.88 87 GLU A C 1
ATOM 653 O O . GLU A 1 87 ? 1.240 5.995 2.074 1.00 97.88 87 GLU A O 1
ATOM 658 N N . LEU A 1 88 ? 2.149 4.488 0.691 1.00 97.94 88 LEU A N 1
ATOM 659 C CA . LEU A 1 88 ? 0.891 4.183 0.012 1.00 97.94 88 LEU A CA 1
ATOM 660 C C . LEU A 1 88 ? -0.131 3.546 0.964 1.00 97.94 88 LEU A C 1
ATOM 662 O O . LEU A 1 88 ? -1.309 3.891 0.897 1.00 97.94 88 LEU A O 1
ATOM 666 N N . ARG A 1 89 ? 0.305 2.673 1.879 1.00 98.12 89 ARG A N 1
ATOM 667 C CA . ARG A 1 89 ? -0.547 2.109 2.941 1.00 98.12 89 ARG A CA 1
ATOM 668 C C . ARG A 1 89 ? -1.147 3.200 3.822 1.00 98.12 89 ARG A C 1
ATOM 670 O O . ARG A 1 89 ? -2.347 3.168 4.090 1.00 98.12 89 ARG A O 1
ATOM 677 N N . ALA A 1 90 ? -0.342 4.186 4.222 1.00 98.12 90 ALA A N 1
ATOM 678 C CA . ALA A 1 90 ? -0.821 5.319 5.010 1.00 98.12 90 ALA A CA 1
ATOM 679 C C . ALA A 1 90 ? -1.882 6.135 4.253 1.00 98.12 90 ALA A C 1
ATOM 681 O O . ALA A 1 90 ? -2.945 6.407 4.807 1.00 98.12 90 ALA A O 1
ATOM 682 N N . ARG A 1 91 ? -1.645 6.432 2.969 1.00 98.19 91 ARG A N 1
ATOM 683 C CA . ARG A 1 91 ? -2.604 7.161 2.121 1.00 98.19 91 ARG A CA 1
ATOM 684 C C . ARG A 1 91 ? -3.909 6.390 1.905 1.00 98.19 91 ARG A C 1
ATOM 686 O O . ARG A 1 91 ? -4.978 6.988 1.906 1.00 98.19 91 ARG A O 1
ATOM 693 N N . VAL A 1 92 ? -3.841 5.068 1.736 1.00 98.06 92 VAL A N 1
ATOM 694 C CA . VAL A 1 92 ? -5.039 4.214 1.629 1.00 98.06 92 VAL A CA 1
ATOM 695 C C . VAL A 1 92 ? -5.829 4.214 2.939 1.00 98.06 92 VAL A C 1
ATOM 697 O O . VAL A 1 92 ? -7.052 4.304 2.914 1.00 98.06 92 VAL A O 1
ATOM 700 N N . ALA A 1 93 ? -5.149 4.176 4.086 1.00 98.06 93 ALA A N 1
ATOM 701 C CA . ALA A 1 93 ? -5.799 4.292 5.387 1.00 98.06 93 ALA A CA 1
ATOM 702 C C . ALA A 1 93 ? -6.474 5.665 5.587 1.00 98.06 93 ALA A C 1
ATOM 704 O O . ALA A 1 93 ? -7.570 5.725 6.141 1.00 98.06 93 ALA A O 1
ATOM 705 N N . ASP A 1 94 ? -5.857 6.758 5.120 1.00 98.50 94 ASP A N 1
ATOM 706 C CA . ASP A 1 94 ? -6.485 8.090 5.114 1.00 98.50 94 ASP A CA 1
ATOM 707 C C . ASP A 1 94 ? -7.745 8.104 4.233 1.00 98.50 94 ASP A C 1
ATOM 709 O O . ASP A 1 94 ? -8.780 8.647 4.619 1.00 98.50 94 ASP A O 1
ATOM 713 N N . GLU A 1 95 ? -7.674 7.461 3.067 1.00 98.44 95 GLU A N 1
ATOM 714 C CA . GLU A 1 95 ? -8.780 7.383 2.116 1.00 98.44 95 GLU A CA 1
ATOM 715 C C . GLU A 1 95 ? -9.965 6.572 2.658 1.00 98.44 95 GLU A C 1
ATOM 717 O O . GLU A 1 95 ? -11.110 6.985 2.472 1.00 98.44 95 GLU A O 1
ATOM 722 N N . PHE A 1 96 ? -9.715 5.475 3.385 1.00 98.19 96 PHE A N 1
ATOM 723 C CA . PHE A 1 96 ? -10.777 4.740 4.078 1.00 98.19 96 PHE A CA 1
ATOM 724 C C . PHE A 1 96 ? -11.507 5.625 5.083 1.00 98.19 96 PHE A C 1
ATOM 726 O O . PHE A 1 96 ? -12.732 5.677 5.062 1.00 98.19 96 PHE A O 1
ATOM 733 N N . ILE A 1 97 ? -10.784 6.378 5.916 1.00 98.19 97 ILE A N 1
ATOM 734 C CA . ILE A 1 97 ? -11.414 7.303 6.871 1.00 98.19 97 ILE A CA 1
ATOM 735 C C . ILE A 1 97 ? -12.243 8.353 6.121 1.00 98.19 97 ILE A C 1
ATOM 737 O O . ILE A 1 97 ? -13.381 8.636 6.494 1.00 98.19 97 ILE A O 1
ATOM 741 N N . ARG A 1 98 ? -11.695 8.911 5.036 1.00 98.62 98 ARG A N 1
ATOM 742 C CA . ARG A 1 98 ? -12.357 9.951 4.240 1.00 98.62 98 ARG A CA 1
ATOM 743 C C . ARG A 1 98 ? -13.638 9.460 3.555 1.00 98.62 98 ARG A C 1
ATOM 745 O O . ARG A 1 98 ? -14.552 10.253 3.347 1.00 98.62 98 ARG A O 1
ATOM 752 N N . ARG A 1 99 ? -13.692 8.181 3.179 1.00 98.19 99 ARG A N 1
ATOM 753 C CA . ARG A 1 99 ? -14.827 7.523 2.512 1.00 98.19 99 ARG A CA 1
ATOM 754 C C . ARG A 1 99 ? -15.461 6.447 3.393 1.00 98.19 99 ARG A C 1
ATOM 756 O O . ARG A 1 99 ? -15.879 5.408 2.886 1.00 98.19 99 ARG A O 1
ATOM 763 N N . ARG A 1 100 ? -15.516 6.658 4.711 1.00 98.19 100 ARG A N 1
ATOM 764 C CA . ARG A 1 100 ? -15.986 5.630 5.656 1.00 98.19 100 ARG A CA 1
ATOM 765 C C . ARG A 1 100 ? -17.363 5.077 5.280 1.00 98.19 100 ARG A C 1
ATOM 767 O O . ARG A 1 100 ? -17.517 3.865 5.203 1.00 98.19 100 ARG A O 1
ATOM 774 N N . GLU A 1 101 ? -18.306 5.948 4.925 1.00 97.94 101 GLU A N 1
ATOM 775 C CA . GLU A 1 101 ? -19.663 5.561 4.500 1.00 97.94 101 GLU A CA 1
ATOM 776 C C . GLU A 1 101 ? -19.673 4.601 3.294 1.00 97.94 101 GLU A C 1
ATOM 778 O O . GLU A 1 101 ? -20.508 3.704 3.217 1.00 97.94 101 GLU A O 1
ATOM 783 N N . GLU A 1 102 ? -18.723 4.749 2.367 1.00 97.69 102 GLU A N 1
ATOM 784 C CA . GLU A 1 102 ? -18.613 3.913 1.164 1.00 97.69 102 GLU A CA 1
ATOM 785 C C . GLU A 1 102 ? -17.807 2.630 1.399 1.00 97.69 102 GLU A C 1
ATOM 787 O O . GLU A 1 102 ? -17.888 1.699 0.595 1.00 97.69 102 GLU A O 1
ATOM 792 N N . THR A 1 103 ? -16.982 2.594 2.449 1.00 97.19 103 THR A N 1
ATOM 793 C CA . THR A 1 103 ? -15.922 1.586 2.594 1.00 97.19 103 THR A CA 1
ATOM 794 C C . THR A 1 103 ? -16.105 0.653 3.778 1.00 97.19 103 THR A C 1
ATOM 796 O O . THR A 1 103 ? -15.739 -0.513 3.687 1.00 97.19 103 THR A O 1
ATOM 799 N N . GLU A 1 104 ? -16.728 1.114 4.861 1.00 97.50 104 GLU A N 1
ATOM 800 C CA . GLU A 1 104 ? -16.881 0.332 6.090 1.00 97.50 104 GLU A CA 1
ATOM 801 C C . GLU A 1 104 ? -17.687 -0.955 5.879 1.00 97.50 104 GLU A C 1
ATOM 803 O O . GLU A 1 104 ? -17.349 -1.985 6.451 1.00 97.50 104 GLU A O 1
ATOM 808 N N . TRP A 1 105 ? -18.692 -0.940 4.998 1.00 97.44 105 TRP A N 1
ATOM 809 C CA . TRP A 1 105 ? -19.575 -2.090 4.778 1.00 97.44 105 TRP A CA 1
ATOM 810 C C . TRP A 1 105 ? -18.863 -3.345 4.245 1.00 97.44 105 TRP A C 1
ATOM 812 O O . TRP A 1 105 ? -19.375 -4.446 4.442 1.00 97.44 105 TRP A O 1
ATOM 822 N N . PHE A 1 106 ? -17.715 -3.200 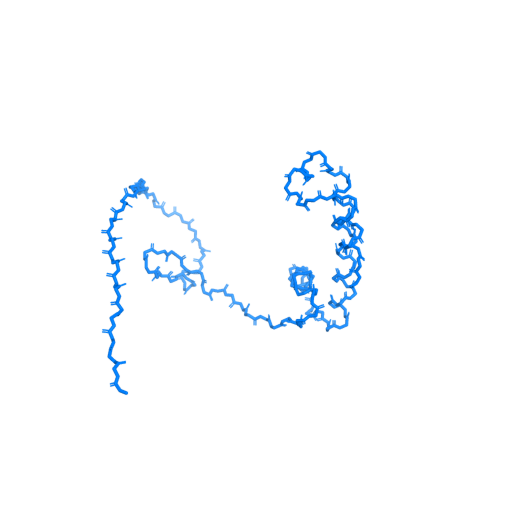3.567 1.00 96.31 106 PHE A N 1
ATOM 823 C CA . PHE A 1 106 ? -16.925 -4.332 3.060 1.00 96.31 106 PHE A CA 1
ATOM 824 C C . PHE A 1 106 ? -15.708 -4.665 3.933 1.00 96.31 106 PHE A C 1
ATOM 826 O O . PHE A 1 106 ? -14.960 -5.589 3.610 1.00 96.31 106 PHE A O 1
ATOM 833 N N . ILE A 1 107 ? -15.479 -3.918 5.016 1.00 96.88 107 ILE A N 1
ATOM 834 C CA . ILE A 1 107 ? -14.423 -4.223 5.978 1.00 96.88 107 ILE A CA 1
ATOM 835 C C . ILE A 1 107 ? -14.968 -5.210 7.004 1.00 96.88 107 ILE A C 1
ATOM 837 O O . ILE A 1 107 ? -15.936 -4.945 7.711 1.00 96.88 107 ILE A O 1
ATOM 841 N N . GLU A 1 108 ? -14.323 -6.368 7.096 1.00 95.75 108 GLU A N 1
ATOM 842 C CA . GLU A 1 108 ? -14.665 -7.367 8.099 1.00 95.75 108 GLU A CA 1
ATOM 843 C C . GLU A 1 108 ? -14.142 -6.947 9.481 1.00 95.75 108 GLU A C 1
ATOM 845 O O . GLU A 1 108 ? -12.946 -6.707 9.668 1.00 95.75 108 GLU A O 1
ATOM 850 N N . GLY A 1 109 ? -15.039 -6.912 10.470 1.00 95.94 109 GLY A N 1
ATOM 851 C CA . GLY A 1 109 ? -14.710 -6.587 11.856 1.00 95.94 109 GLY A CA 1
ATOM 852 C C . GLY A 1 109 ? -14.784 -5.092 12.170 1.00 95.94 109 GLY A C 1
ATOM 853 O O . GLY A 1 109 ? -15.597 -4.361 11.616 1.00 95.94 109 GLY A O 1
ATOM 854 N N . ASP A 1 110 ? -13.970 -4.653 13.128 1.00 98.00 110 ASP A N 1
ATOM 855 C CA . ASP A 1 110 ? -13.927 -3.260 13.574 1.00 98.00 110 ASP A CA 1
ATOM 856 C C . ASP A 1 110 ? -13.109 -2.403 12.593 1.00 98.00 110 ASP A C 1
ATOM 858 O O . ASP A 1 110 ? -11.919 -2.653 12.360 1.00 98.00 110 ASP A O 1
ATOM 862 N N . PHE A 1 111 ? -13.756 -1.386 12.021 1.00 98.31 111 PHE A N 1
ATOM 863 C CA . PHE A 1 111 ? -13.170 -0.508 11.011 1.00 98.31 111 PHE A CA 1
ATOM 864 C C . PHE A 1 111 ? -11.926 0.228 11.514 1.00 98.31 111 PHE A C 1
ATOM 866 O O . PHE A 1 111 ? -10.895 0.256 10.838 1.00 98.31 111 PHE A O 1
ATOM 873 N N . ASP A 1 112 ? -11.994 0.808 12.711 1.00 98.12 112 ASP A N 1
ATOM 874 C CA . ASP A 1 112 ? -10.912 1.624 13.259 1.00 98.12 112 ASP A CA 1
ATOM 875 C C . ASP A 1 112 ? -9.682 0.755 13.568 1.00 98.12 112 ASP A C 1
ATOM 877 O O . ASP A 1 112 ? -8.536 1.125 13.282 1.00 98.12 112 ASP A O 1
ATOM 881 N N . THR A 1 113 ? -9.916 -0.467 14.044 1.00 98.19 113 THR A N 1
ATOM 882 C CA . THR A 1 113 ? -8.896 -1.496 14.225 1.00 98.19 113 THR A CA 1
ATOM 883 C C . THR A 1 113 ? -8.273 -1.866 12.887 1.00 98.19 113 THR A C 1
ATOM 885 O O . THR A 1 113 ? -7.046 -1.822 12.771 1.00 98.19 113 THR A O 1
ATOM 888 N N . TYR A 1 114 ? -9.074 -2.166 11.862 1.00 98.00 114 TYR A N 1
ATOM 889 C CA . TYR A 1 114 ? -8.576 -2.490 10.525 1.00 98.00 114 TYR A CA 1
ATOM 890 C C . TYR A 1 114 ? -7.682 -1.373 9.963 1.00 98.00 114 TYR A C 1
ATOM 892 O O . TYR A 1 114 ? -6.540 -1.622 9.563 1.00 98.00 114 TYR A O 1
ATOM 900 N N . VAL A 1 115 ? -8.151 -0.123 10.011 1.00 97.88 115 VAL A N 1
ATOM 901 C CA . VAL A 1 115 ? -7.405 1.053 9.540 1.00 97.88 115 VAL A CA 1
ATOM 902 C C . VAL A 1 115 ? -6.102 1.236 10.325 1.00 97.88 115 VAL A C 1
ATOM 904 O O . VAL A 1 115 ? -5.051 1.486 9.729 1.00 97.88 115 VAL A O 1
ATOM 907 N N . SER A 1 116 ? -6.126 1.061 11.650 1.00 97.06 116 SER A N 1
ATOM 908 C CA . SER A 1 116 ? -4.918 1.159 12.481 1.00 97.06 116 SER A CA 1
ATOM 909 C C . SER A 1 116 ? -3.868 0.098 12.125 1.00 97.06 116 SER A C 1
ATOM 911 O O . SER A 1 116 ? -2.671 0.388 12.109 1.00 97.06 116 SER A O 1
ATOM 913 N N . GLN A 1 117 ? -4.300 -1.121 11.784 1.00 96.06 117 GLN A N 1
ATOM 914 C CA . GLN A 1 117 ? -3.411 -2.210 11.373 1.00 96.06 117 GLN A CA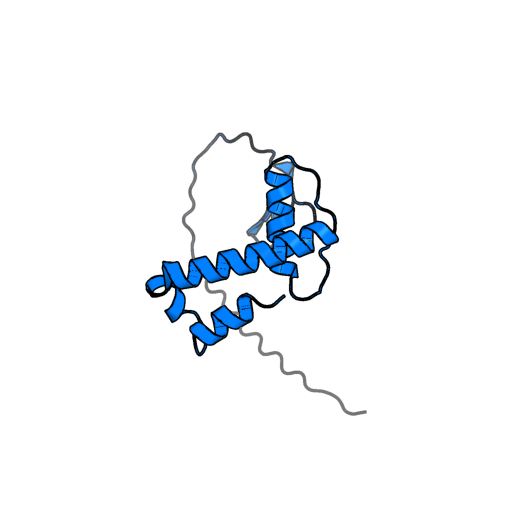 1
ATOM 915 C C . GLN A 1 117 ? -2.872 -1.991 9.955 1.00 96.06 117 GLN A C 1
ATOM 917 O O . GLN A 1 117 ? -1.703 -2.277 9.701 1.00 96.06 117 GLN A O 1
ATOM 922 N N . MET A 1 118 ? -3.671 -1.420 9.045 1.00 95.50 118 MET A N 1
ATOM 923 C CA . MET A 1 118 ? -3.233 -1.067 7.687 1.00 95.50 118 MET A CA 1
ATOM 924 C C . MET A 1 118 ? -2.055 -0.083 7.692 1.00 95.50 118 MET A C 1
ATOM 926 O O . MET A 1 118 ? -1.183 -0.158 6.832 1.00 95.50 118 MET A O 1
ATOM 930 N N . ARG A 1 119 ? -1.983 0.814 8.681 1.00 94.31 119 ARG A N 1
ATOM 931 C CA . ARG A 1 119 ? -0.866 1.765 8.817 1.00 94.31 119 ARG A CA 1
ATOM 932 C C . ARG A 1 119 ? 0.426 1.135 9.313 1.00 94.31 119 ARG A C 1
ATOM 934 O O . ARG A 1 119 ? 1.472 1.775 9.229 1.00 94.31 119 ARG A O 1
ATOM 941 N N . LYS A 1 120 ? 0.376 -0.081 9.862 1.00 91.94 120 LYS A N 1
ATOM 942 C CA . LYS A 1 120 ? 1.590 -0.732 10.343 1.00 91.94 120 LYS A CA 1
ATOM 943 C C . LYS A 1 120 ? 2.484 -1.109 9.158 1.00 91.94 120 LYS A C 1
ATOM 945 O O . LYS A 1 120 ? 1.951 -1.576 8.139 1.00 91.94 120 LYS A O 1
ATOM 950 N N . PRO A 1 121 ? 3.806 -0.911 9.294 1.00 85.62 121 PRO A N 1
ATOM 951 C CA . PRO A 1 121 ? 4.778 -1.441 8.355 1.00 85.62 121 PRO A CA 1
ATOM 952 C C . PRO A 1 121 ? 4.703 -2.972 8.336 1.00 85.62 121 PRO A C 1
ATOM 954 O O . PRO A 1 121 ? 4.678 -3.584 9.419 1.00 85.62 121 PRO A O 1
#

Secondary structure (DSSP, 8-state):
-----------------PPP-----------GGGEEEETTEEEE----------SS-HHHHHHHHHHHHHTTPPPPPHHHHHHHHHHHHHHHHHHHHHTHHHHGGGS-S-HHHHHHHHT--

Organism: Opuntia streptacantha (NCBI:txid393608)

InterPro domains:
  IPR003323 OTU domain [PF02338] (53-120)
  IPR003323 OTU domain [PS50802] (47-121)
  IPR038765 Papain-like cysteine peptidase superfamily [SSF54001] (43-120)
  IPR050704 Peptidase C85-like [PTHR12419] (24-121)

Radius of gyration: 22.98 Å; chains: 1; bounding box: 41×63×53 Å

Foldseek 3Di:
DDDDDDDDPPPDDPPDDDDDDDDDDDDDPDPPPQWDADPNDTDGNPDDDDDADDPVLRVLLVVVQVVCVVVVHDRDDNVVSVVSSLVVLLVVLVVCVVPVVPRVVPDPDDSVVVSVVSNDD